Protein AF-A0A0D1M0T1-F1 (afdb_monomer)

Nearest PDB structures (foldseek):
  4hgy-assembly1_E  TM=7.455E-01  e=4.955E-01  Streptomyces caelestis
  4hh4-assembly1_D  TM=7.257E-01  e=8.080E-01  Streptomyces caelestis
  4epi-assembly1_A-2  TM=2.526E-01  e=2.106E-01  Yersinia pestis
  6jqv-assembly1_B  TM=3.798E-01  e=2.148E+00  Arabidopsis thaliana
  6n7c-assembly2_B  TM=4.461E-01  e=5.055E+00  Homo sapiens

Organism: NCBI:txid137591

Mean predicted aligned error: 3.56 Å

Sequence (82 aa):
MLTVIKQHEDENVIVYDYYIEGRQDVYEDTGHIVIESMGGSATWRAVNDDTEKYLKQAITALIMKRNENGGVYPDNLKVVQG

Structure (mmCIF, N/CA/C/O backbone):
data_AF-A0A0D1M0T1-F1
#
_entry.id   AF-A0A0D1M0T1-F1
#
loop_
_atom_site.group_PDB
_atom_site.id
_atom_site.type_symbol
_atom_site.label_atom_id
_atom_site.label_alt_id
_atom_site.label_comp_id
_atom_site.label_asym_id
_atom_site.label_entity_id
_atom_site.label_seq_id
_atom_site.pdbx_PDB_ins_code
_atom_site.Cartn_x
_atom_site.Cartn_y
_atom_site.Cartn_z
_atom_site.occupancy
_atom_site.B_iso_or_equiv
_atom_site.auth_seq_id
_atom_site.auth_comp_id
_atom_site.auth_asym_id
_atom_site.auth_atom_id
_atom_site.pdbx_PDB_model_num
ATOM 1 N N . MET A 1 1 ? -0.334 -2.330 14.697 1.00 90.25 1 MET A N 1
ATOM 2 C CA . MET A 1 1 ? 0.710 -2.399 13.652 1.00 90.25 1 MET A CA 1
ATOM 3 C C . MET A 1 1 ? 0.016 -2.314 12.307 1.00 90.25 1 MET A C 1
ATOM 5 O O . MET A 1 1 ? -0.970 -3.021 12.131 1.00 90.25 1 MET A O 1
ATOM 9 N N . LEU A 1 2 ? 0.472 -1.442 11.410 1.00 94.06 2 LEU A N 1
ATOM 10 C CA . LEU A 1 2 ? -0.029 -1.375 10.036 1.00 94.06 2 LEU A CA 1
ATOM 11 C C . LEU A 1 2 ? 0.834 -2.299 9.167 1.00 94.06 2 LEU A C 1
ATOM 13 O O . LEU A 1 2 ? 2.057 -2.259 9.264 1.00 94.06 2 LEU A O 1
ATOM 17 N N . THR A 1 3 ? 0.209 -3.139 8.355 1.00 95.44 3 THR A N 1
ATOM 18 C CA . THR A 1 3 ? 0.888 -4.030 7.408 1.00 95.44 3 THR A CA 1
ATOM 19 C C . THR A 1 3 ? 0.561 -3.582 5.999 1.00 95.44 3 THR A C 1
ATOM 21 O O . THR A 1 3 ? -0.586 -3.242 5.729 1.00 95.44 3 THR A O 1
ATOM 24 N N . VAL A 1 4 ? 1.566 -3.581 5.127 1.00 96.19 4 VAL A N 1
ATOM 25 C CA . VAL A 1 4 ? 1.427 -3.352 3.690 1.00 96.19 4 VAL A CA 1
ATOM 26 C C . VAL A 1 4 ? 2.012 -4.559 2.969 1.00 96.19 4 VAL A C 1
ATOM 28 O O . VAL A 1 4 ? 3.180 -4.883 3.180 1.00 96.19 4 VAL A O 1
ATOM 31 N N . ILE A 1 5 ? 1.217 -5.234 2.146 1.00 96.38 5 ILE A N 1
ATOM 32 C CA . ILE A 1 5 ? 1.599 -6.484 1.484 1.00 96.38 5 ILE A CA 1
ATOM 33 C C . ILE A 1 5 ? 1.312 -6.408 -0.011 1.00 96.38 5 ILE A C 1
ATOM 35 O O . ILE A 1 5 ? 0.252 -5.948 -0.429 1.00 96.38 5 ILE A O 1
ATOM 39 N N . LYS A 1 6 ? 2.282 -6.828 -0.821 1.00 96.94 6 LYS A N 1
ATOM 40 C CA . LYS A 1 6 ? 2.150 -6.923 -2.271 1.00 96.94 6 LYS A CA 1
ATOM 41 C C . LYS A 1 6 ? 1.219 -8.081 -2.607 1.00 96.94 6 LYS A C 1
ATOM 43 O O . LYS A 1 6 ? 1.461 -9.209 -2.185 1.00 96.94 6 LYS A O 1
ATOM 48 N N . GLN A 1 7 ? 0.181 -7.792 -3.379 1.00 95.94 7 GLN A N 1
ATOM 49 C CA . GLN A 1 7 ? -0.750 -8.796 -3.893 1.00 95.94 7 GLN A CA 1
ATOM 50 C C . GLN A 1 7 ? -0.363 -9.252 -5.294 1.00 95.94 7 GLN A C 1
ATOM 52 O O . GLN A 1 7 ? -0.480 -10.427 -5.631 1.00 95.94 7 GLN A O 1
ATOM 57 N N . HIS A 1 8 ? 0.093 -8.309 -6.115 1.00 94.50 8 HIS A N 1
ATOM 58 C CA . HIS A 1 8 ? 0.385 -8.539 -7.521 1.00 94.50 8 HIS A CA 1
ATOM 59 C C . HIS A 1 8 ? 1.459 -7.569 -8.005 1.00 94.50 8 HIS A C 1
ATOM 61 O O . HIS A 1 8 ? 1.501 -6.417 -7.575 1.00 94.50 8 HIS A O 1
ATOM 67 N N . GLU A 1 9 ? 2.313 -8.034 -8.906 1.00 95.44 9 GLU A N 1
ATOM 68 C CA . GLU A 1 9 ? 3.280 -7.213 -9.628 1.00 95.44 9 GLU A CA 1
ATOM 69 C C . GLU A 1 9 ? 3.421 -7.748 -11.048 1.00 95.44 9 GLU A C 1
ATOM 71 O O . GLU A 1 9 ? 3.620 -8.947 -11.257 1.00 95.44 9 GLU A O 1
ATOM 76 N N . ASP A 1 10 ? 3.329 -6.844 -12.014 1.00 94.25 10 ASP A N 1
ATOM 77 C CA . ASP A 1 10 ? 3.681 -7.092 -13.403 1.00 94.25 10 ASP A CA 1
ATOM 78 C C . ASP A 1 10 ? 4.514 -5.929 -13.966 1.00 94.25 10 ASP A C 1
ATOM 80 O O . ASP A 1 10 ? 4.975 -5.052 -13.237 1.00 94.25 10 ASP A O 1
ATOM 84 N N . GLU A 1 11 ? 4.756 -5.941 -15.276 1.00 91.06 11 GLU A N 1
ATOM 85 C CA . GLU A 1 11 ? 5.577 -4.933 -15.955 1.00 91.06 11 GLU A CA 1
ATO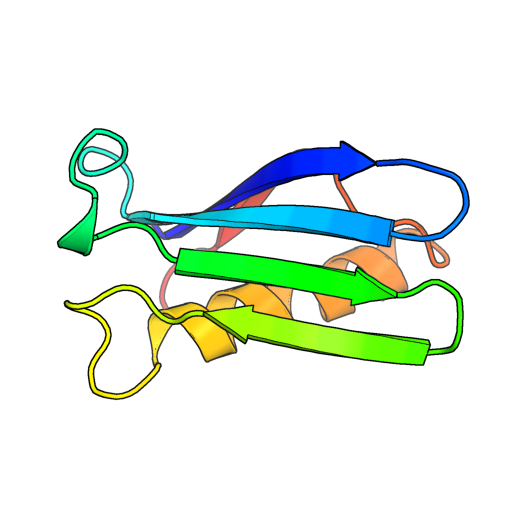M 86 C C . GLU A 1 11 ? 5.020 -3.496 -15.853 1.00 91.06 11 GLU A C 1
ATOM 88 O O . GLU A 1 11 ? 5.772 -2.527 -15.993 1.00 91.06 11 GLU A O 1
ATOM 93 N N . ASN A 1 12 ? 3.718 -3.341 -15.599 1.00 92.00 12 ASN A N 1
ATOM 94 C CA . ASN A 1 12 ? 3.007 -2.065 -15.637 1.00 92.00 12 ASN A CA 1
ATOM 95 C C . ASN A 1 12 ? 2.529 -1.600 -14.260 1.00 92.00 12 ASN A C 1
ATOM 97 O O . ASN A 1 12 ? 2.394 -0.389 -14.053 1.00 92.00 12 ASN A O 1
ATOM 101 N N . VAL A 1 13 ? 2.232 -2.526 -13.344 1.00 95.19 13 VAL A N 1
ATOM 102 C CA . VAL A 1 13 ? 1.641 -2.195 -12.045 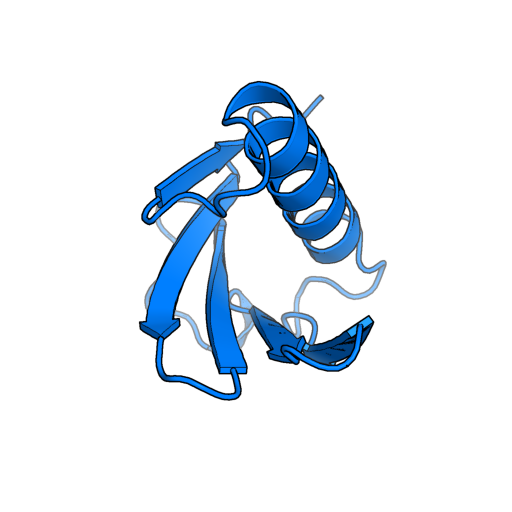1.00 95.19 13 VAL A CA 1
ATOM 103 C C . VAL A 1 13 ? 2.189 -3.024 -10.889 1.00 95.19 13 VAL A C 1
ATOM 105 O O . VAL A 1 13 ? 2.490 -4.208 -11.022 1.00 95.19 13 VAL A O 1
ATOM 108 N N . ILE A 1 14 ? 2.215 -2.403 -9.709 1.00 96.06 14 ILE A N 1
ATOM 109 C CA . ILE A 1 14 ? 2.392 -3.080 -8.423 1.00 96.06 14 ILE A CA 1
ATOM 110 C C . ILE A 1 14 ? 1.174 -2.789 -7.553 1.00 96.06 14 ILE A C 1
ATOM 112 O O . ILE A 1 14 ? 0.844 -1.629 -7.306 1.00 96.06 14 ILE A O 1
ATOM 116 N N . VAL A 1 15 ? 0.513 -3.840 -7.081 1.00 96.62 15 VAL A N 1
ATOM 117 C CA . VAL A 1 15 ? -0.691 -3.768 -6.254 1.00 96.62 15 VAL A CA 1
ATOM 118 C C . VAL A 1 15 ? -0.352 -4.165 -4.828 1.00 96.62 15 VAL A C 1
ATOM 120 O O . VAL A 1 15 ? 0.217 -5.230 -4.580 1.00 96.62 15 VAL A O 1
ATOM 123 N N . TYR A 1 16 ? -0.754 -3.320 -3.890 1.00 97.19 16 TYR A N 1
ATOM 124 C CA . TYR A 1 16 ? -0.605 -3.522 -2.462 1.00 97.19 16 TYR A CA 1
ATOM 125 C C . TYR A 1 16 ? -1.946 -3.447 -1.758 1.00 97.19 16 TYR A C 1
ATOM 127 O O . TYR A 1 16 ? -2.756 -2.571 -2.059 1.00 97.19 16 TYR A O 1
ATOM 135 N N . ASP A 1 17 ? -2.086 -4.269 -0.729 1.00 96.62 17 ASP A N 1
ATOM 136 C CA . ASP A 1 17 ? -3.081 -4.067 0.311 1.00 96.62 17 ASP A CA 1
ATOM 137 C C . ASP A 1 17 ? -2.418 -3.485 1.550 1.00 96.62 17 ASP A C 1
ATOM 139 O O . ASP A 1 17 ? -1.261 -3.791 1.855 1.00 96.62 17 ASP A O 1
ATOM 143 N N . TYR A 1 18 ? -3.165 -2.681 2.300 1.00 95.69 18 TYR A N 1
ATOM 144 C CA . TYR A 1 18 ? -2.784 -2.280 3.643 1.00 95.69 18 TYR A CA 1
ATOM 145 C C . TYR A 1 18 ? -3.917 -2.520 4.639 1.00 95.69 18 TYR A C 1
ATOM 147 O O . TYR A 1 18 ? -5.083 -2.281 4.335 1.00 95.69 18 TYR A O 1
ATOM 155 N N . TYR A 1 19 ? -3.564 -2.967 5.842 1.00 94.25 19 TYR A N 1
ATOM 156 C CA . TYR A 1 19 ? -4.512 -3.254 6.922 1.00 94.25 19 TYR A CA 1
ATOM 157 C C . TYR A 1 19 ? -3.826 -3.228 8.294 1.00 94.25 19 TYR A C 1
ATOM 159 O O . TYR A 1 19 ? -2.602 -3.339 8.419 1.00 94.25 19 TYR A O 1
ATOM 167 N N . ILE A 1 20 ? -4.614 -3.105 9.362 1.00 91.69 20 ILE A N 1
ATOM 168 C CA . ILE A 1 20 ? -4.120 -3.269 10.737 1.00 91.69 20 ILE A CA 1
ATOM 169 C C . ILE A 1 20 ? -4.021 -4.768 11.053 1.00 91.69 20 ILE A C 1
ATOM 171 O O . ILE A 1 20 ? -4.969 -5.511 10.805 1.00 91.69 20 ILE A O 1
ATOM 175 N N . GLU A 1 21 ? -2.891 -5.223 11.612 1.00 88.81 21 GLU A N 1
ATOM 176 C CA . GLU A 1 21 ? -2.710 -6.635 12.004 1.00 88.81 21 GLU A CA 1
ATOM 177 C C . GLU A 1 21 ? -3.886 -7.143 12.857 1.00 88.81 21 GLU A C 1
ATOM 179 O O . GLU A 1 21 ? -4.309 -6.479 13.806 1.00 88.81 21 GLU A O 1
ATOM 184 N N . GLY A 1 22 ? -4.403 -8.327 12.515 1.00 85.75 22 GLY A N 1
ATOM 185 C CA . GLY A 1 22 ? -5.572 -8.920 13.168 1.00 85.75 22 GLY A CA 1
ATOM 186 C C . GLY A 1 22 ? -6.917 -8.480 12.581 1.00 85.75 22 GLY A C 1
ATOM 187 O O . GLY A 1 22 ? -7.950 -8.941 13.057 1.00 85.75 22 GLY A O 1
ATOM 188 N N . ARG A 1 23 ? -6.919 -7.617 11.555 1.00 83.00 23 ARG A N 1
ATOM 189 C CA . ARG A 1 23 ? -8.126 -7.154 10.844 1.00 83.00 23 ARG A CA 1
ATOM 190 C C . ARG A 1 23 ? -8.091 -7.438 9.337 1.00 83.00 23 ARG A C 1
ATOM 192 O O . ARG A 1 23 ? -8.909 -6.902 8.605 1.00 83.00 23 ARG A O 1
ATOM 199 N N . GLN A 1 24 ? -7.171 -8.291 8.877 1.00 82.81 24 GLN A N 1
ATOM 200 C CA . GLN A 1 24 ? -6.967 -8.553 7.443 1.00 82.81 24 GL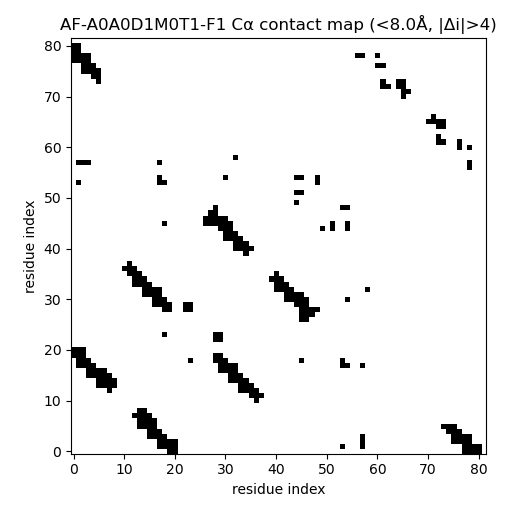N A CA 1
ATOM 201 C C . GLN A 1 24 ? -8.184 -9.161 6.721 1.00 82.81 24 GLN A C 1
ATOM 203 O O . GLN A 1 24 ? -8.344 -8.954 5.524 1.00 82.81 24 GLN A O 1
ATOM 208 N N . ASP A 1 25 ? -9.055 -9.877 7.439 1.00 82.19 25 ASP A N 1
ATOM 209 C CA . ASP A 1 25 ? -10.228 -10.553 6.862 1.00 82.19 25 ASP A CA 1
ATOM 210 C C . ASP A 1 25 ? -11.474 -9.646 6.785 1.00 82.19 25 ASP A C 1
ATOM 212 O O . ASP A 1 25 ? -12.548 -10.080 6.366 1.00 82.19 25 ASP A O 1
ATOM 216 N N . VAL A 1 26 ? -11.354 -8.382 7.206 1.00 84.06 26 VAL A N 1
ATOM 217 C CA . VAL A 1 26 ? -12.449 -7.410 7.204 1.00 84.06 26 VAL A CA 1
ATOM 218 C C . VAL A 1 26 ? -12.263 -6.460 6.029 1.00 84.06 26 VAL A C 1
ATOM 220 O O . VAL A 1 26 ? -11.376 -5.613 6.039 1.00 84.06 26 VAL A O 1
ATOM 223 N N . TYR A 1 27 ? -13.143 -6.563 5.032 1.00 81.19 27 TYR A N 1
ATOM 224 C CA . TYR A 1 27 ? -13.112 -5.706 3.840 1.00 81.19 27 TYR A CA 1
ATOM 225 C C . TYR A 1 27 ? -13.061 -4.205 4.182 1.00 81.19 27 TYR A C 1
ATOM 227 O O . TYR A 1 27 ? -12.343 -3.440 3.552 1.00 81.19 27 TYR A O 1
ATOM 235 N N . GLU A 1 28 ? -13.781 -3.781 5.222 1.00 87.81 28 GLU A N 1
ATOM 236 C CA . GLU A 1 28 ? -13.825 -2.381 5.661 1.00 87.81 28 GLU A CA 1
ATOM 237 C C . GLU A 1 28 ? -12.507 -1.865 6.261 1.00 87.81 28 GLU A C 1
ATOM 239 O O . GLU A 1 28 ? -12.322 -0.651 6.352 1.00 87.81 28 GLU A O 1
ATOM 244 N N . ASP A 1 29 ? -11.605 -2.763 6.668 1.00 88.81 29 ASP A N 1
ATOM 245 C CA . ASP A 1 29 ? -10.325 -2.452 7.314 1.00 88.81 29 ASP A CA 1
ATOM 246 C C . ASP A 1 29 ? -9.117 -2.610 6.372 1.00 88.81 29 ASP A C 1
ATOM 248 O O . ASP A 1 29 ? -7.981 -2.350 6.784 1.00 88.81 29 ASP A O 1
ATOM 252 N N . THR A 1 30 ? -9.365 -2.992 5.116 1.00 94.25 30 THR A N 1
ATOM 253 C CA . THR A 1 30 ? -8.341 -3.167 4.084 1.00 94.25 30 THR A CA 1
ATOM 254 C C . THR A 1 30 ? -8.482 -2.086 3.020 1.00 94.25 30 THR A C 1
ATOM 256 O O . THR A 1 30 ? -9.569 -1.840 2.502 1.00 94.25 30 THR A O 1
ATOM 259 N N . GLY A 1 31 ? -7.378 -1.418 2.698 1.00 95.06 31 GLY A N 1
ATOM 260 C CA . GLY A 1 31 ? -7.299 -0.509 1.558 1.00 95.06 31 GLY A CA 1
ATOM 261 C C . GLY A 1 31 ? -6.273 -0.980 0.536 1.00 95.06 31 GLY A C 1
ATOM 262 O O . GLY A 1 31 ? -5.452 -1.848 0.822 1.00 95.06 31 GLY A O 1
ATOM 263 N N . HIS A 1 32 ? -6.312 -0.381 -0.651 1.00 96.06 32 HIS A N 1
ATOM 264 C CA . HIS A 1 32 ? -5.539 -0.793 -1.817 1.00 96.06 32 HIS A CA 1
ATOM 265 C C . HIS A 1 32 ? -4.703 0.361 -2.371 1.00 96.06 32 HIS A C 1
ATOM 267 O O . HIS A 1 32 ? -5.155 1.508 -2.444 1.00 96.06 32 HIS A O 1
ATOM 273 N N . ILE A 1 33 ? -3.483 0.054 -2.794 1.00 96.81 33 ILE A N 1
ATOM 274 C CA . ILE A 1 33 ? -2.562 0.985 -3.445 1.00 96.81 33 ILE A CA 1
ATOM 275 C C . ILE A 1 33 ? -2.074 0.322 -4.729 1.00 96.81 33 ILE A C 1
ATOM 277 O O . ILE A 1 33 ? -1.500 -0.761 -4.689 1.00 96.81 33 ILE A O 1
ATOM 281 N N . VAL A 1 34 ? -2.268 0.986 -5.861 1.00 96.38 34 VAL A N 1
ATOM 282 C CA . VAL A 1 34 ? -1.745 0.574 -7.165 1.00 96.38 34 VAL A CA 1
ATOM 283 C C . VAL A 1 34 ? -0.706 1.597 -7.592 1.00 96.38 34 VAL A C 1
ATOM 285 O O . VAL A 1 34 ? -1.000 2.789 -7.656 1.00 96.38 34 VAL A O 1
ATOM 288 N N . ILE A 1 35 ? 0.509 1.138 -7.864 1.00 93.81 35 ILE A N 1
ATOM 289 C CA . ILE A 1 35 ? 1.628 1.955 -8.330 1.00 93.81 35 ILE A CA 1
ATOM 290 C C . ILE A 1 35 ? 1.867 1.613 -9.793 1.00 93.81 35 ILE A C 1
ATOM 292 O O . ILE A 1 35 ? 2.092 0.451 -10.116 1.00 93.81 35 ILE A O 1
ATOM 296 N N . GLU A 1 36 ? 1.824 2.613 -10.665 1.00 92.81 36 GLU A N 1
ATOM 297 C CA . GLU A 1 36 ? 2.029 2.439 -12.101 1.00 92.81 36 GLU A CA 1
ATOM 298 C C . GLU A 1 36 ? 3.491 2.695 -12.477 1.00 92.81 36 GLU A C 1
ATOM 300 O O . GLU A 1 36 ? 4.099 3.679 -12.042 1.00 92.81 36 GLU A O 1
ATOM 305 N N . SER A 1 37 ? 4.035 1.872 -13.375 1.00 82.06 37 SER A N 1
ATOM 306 C CA . SER A 1 37 ? 5.405 1.996 -13.891 1.00 82.06 37 SER A CA 1
ATOM 307 C C . SER A 1 37 ? 5.687 3.358 -14.541 1.00 82.06 37 SER A C 1
ATOM 309 O O . SER A 1 37 ? 6.825 3.824 -14.536 1.00 82.06 37 SER A O 1
ATOM 311 N N . MET A 1 38 ? 4.654 4.035 -15.063 1.00 83.25 38 MET A N 1
ATOM 312 C CA . MET A 1 38 ? 4.761 5.367 -15.678 1.00 83.25 38 MET A CA 1
ATOM 313 C C . MET A 1 38 ? 4.841 6.527 -14.667 1.00 83.25 38 MET A C 1
ATOM 315 O O . MET A 1 38 ? 4.942 7.683 -15.076 1.00 83.25 38 MET A O 1
ATOM 319 N N . GLY A 1 39 ? 4.832 6.246 -13.359 1.00 73.69 39 GLY A N 1
ATOM 320 C CA . GLY A 1 39 ? 4.987 7.259 -12.308 1.00 73.69 39 GLY A CA 1
ATOM 321 C C . GLY A 1 39 ? 3.676 7.780 -11.711 1.00 73.69 39 GLY A C 1
ATOM 322 O O . GLY A 1 39 ? 3.676 8.842 -11.090 1.00 73.69 39 GLY A O 1
ATOM 323 N N . GLY A 1 40 ? 2.574 7.045 -11.884 1.00 86.56 40 GLY A N 1
ATOM 324 C CA . GLY A 1 40 ? 1.268 7.320 -11.281 1.00 86.56 40 GLY A CA 1
ATOM 325 C C . GLY A 1 40 ? 0.943 6.395 -10.104 1.00 86.56 40 GLY A C 1
ATOM 326 O O . GLY A 1 40 ? 1.607 5.382 -9.880 1.00 86.56 40 GLY A O 1
ATOM 327 N N . SER A 1 41 ? -0.103 6.733 -9.347 1.00 90.06 41 SER A N 1
ATOM 328 C CA . SER A 1 41 ? -0.688 5.819 -8.364 1.00 90.06 41 SER A CA 1
ATOM 329 C C . SER A 1 41 ? -2.195 6.006 -8.250 1.00 90.06 41 SER A C 1
ATOM 331 O O . SER A 1 41 ? -2.662 7.144 -8.165 1.00 90.06 41 SER A O 1
ATOM 333 N N . ALA A 1 42 ? -2.932 4.903 -8.159 1.00 92.31 42 ALA A N 1
ATOM 334 C CA . ALA A 1 42 ? -4.342 4.885 -7.789 1.00 92.31 42 ALA A CA 1
ATOM 335 C C . ALA A 1 42 ? -4.499 4.279 -6.390 1.00 92.31 42 ALA A C 1
ATOM 337 O O . ALA A 1 42 ? -3.803 3.329 -6.031 1.00 92.31 42 ALA A O 1
ATOM 338 N N . THR A 1 43 ? -5.385 4.844 -5.573 1.00 94.38 43 THR A N 1
ATOM 339 C CA . THR A 1 43 ? -5.553 4.431 -4.177 1.00 94.38 43 THR A CA 1
ATOM 340 C C . THR A 1 43 ? -7.023 4.278 -3.818 1.00 94.38 43 THR A C 1
ATOM 342 O O . THR A 1 43 ? -7.876 5.062 -4.233 1.00 94.38 43 THR A O 1
ATOM 345 N N . TRP A 1 44 ? -7.309 3.269 -3.000 1.00 94.25 44 TRP A N 1
ATOM 346 C CA . TRP A 1 44 ? -8.611 3.029 -2.396 1.00 94.25 44 TRP A CA 1
ATOM 347 C C . TRP A 1 44 ? -8.403 2.904 -0.899 1.00 94.25 44 TRP A C 1
ATOM 349 O O . TRP A 1 44 ? -7.771 1.964 -0.424 1.00 94.25 44 TRP A O 1
ATOM 359 N N . ARG A 1 45 ? -8.901 3.878 -0.143 1.00 93.56 45 ARG A N 1
ATOM 360 C CA . ARG A 1 45 ? -8.819 3.816 1.314 1.00 93.56 45 ARG A CA 1
ATOM 361 C C . ARG A 1 45 ? -9.741 2.728 1.861 1.00 93.56 45 ARG A C 1
ATOM 363 O O . ARG A 1 45 ? -10.827 2.514 1.321 1.00 93.56 45 ARG A O 1
ATOM 370 N N . ALA A 1 46 ? -9.341 2.120 2.971 1.00 92.00 46 ALA A N 1
ATOM 371 C CA . ALA A 1 46 ? -10.243 1.304 3.774 1.00 92.00 46 ALA A CA 1
ATOM 372 C C . ALA A 1 46 ? -11.473 2.135 4.198 1.00 92.00 46 ALA A C 1
ATOM 374 O O . ALA A 1 46 ? -11.371 3.347 4.434 1.00 92.00 46 ALA A O 1
ATOM 375 N N . VAL A 1 47 ? -12.642 1.499 4.318 1.00 91.56 47 VAL A N 1
ATOM 376 C CA . VAL A 1 47 ? -13.891 2.172 4.729 1.00 91.56 47 VAL A CA 1
ATOM 377 C C . VAL A 1 47 ? -13.716 2.832 6.100 1.00 91.56 47 VAL A C 1
ATOM 379 O O . VAL A 1 47 ? -14.081 3.998 6.264 1.00 91.56 47 VAL A O 1
ATOM 382 N N . ASN A 1 48 ? -13.065 2.122 7.026 1.00 90.00 48 ASN A N 1
ATOM 383 C CA . ASN A 1 48 ? -12.775 2.564 8.392 1.00 90.00 48 ASN A CA 1
ATOM 384 C C . ASN A 1 48 ? -11.541 3.482 8.511 1.00 90.00 48 ASN A C 1
ATOM 386 O O . ASN A 1 48 ? -11.146 3.846 9.617 1.00 90.00 48 ASN A O 1
ATOM 390 N N . ASP A 1 49 ? -10.930 3.869 7.390 1.00 90.25 49 ASP A N 1
ATOM 391 C CA . ASP A 1 49 ? -9.846 4.855 7.312 1.00 90.25 49 ASP A CA 1
ATOM 392 C C . ASP A 1 49 ? -10.376 6.162 6.698 1.00 90.25 49 ASP A C 1
ATOM 394 O O . ASP A 1 49 ? -9.939 6.609 5.639 1.00 90.25 49 ASP A O 1
ATOM 398 N N . ASP A 1 50 ? -11.386 6.753 7.336 1.00 89.81 50 ASP A N 1
ATOM 399 C CA . ASP A 1 50 ? -12.105 7.955 6.882 1.00 89.81 50 ASP A CA 1
ATOM 400 C C . ASP A 1 50 ? -11.218 9.199 6.728 1.00 89.81 50 ASP A C 1
ATOM 402 O O . ASP A 1 50 ? -11.444 10.026 5.845 1.00 89.81 50 ASP A O 1
ATOM 406 N N . THR A 1 51 ? -10.178 9.297 7.550 1.00 92.50 51 THR A N 1
ATOM 407 C CA . THR A 1 51 ? -9.173 10.368 7.529 1.00 92.50 51 THR A CA 1
ATOM 408 C C . THR A 1 51 ? -7.941 10.039 6.677 1.00 92.50 51 THR A C 1
ATOM 410 O O . THR A 1 51 ? -7.024 10.865 6.574 1.00 92.50 51 THR A O 1
ATOM 413 N N . GLU A 1 52 ? -7.908 8.854 6.053 1.00 93.69 52 GLU A N 1
ATOM 414 C CA . GLU A 1 52 ? -6.787 8.336 5.251 1.00 93.69 52 GLU A CA 1
ATOM 415 C C . GLU A 1 52 ? -5.466 8.269 6.032 1.00 93.69 52 GLU A C 1
ATOM 417 O O . GLU A 1 52 ? -4.374 8.335 5.454 1.00 93.69 52 GLU A O 1
ATOM 422 N N . LYS A 1 53 ? -5.540 8.207 7.364 1.00 93.75 53 LYS A N 1
ATOM 423 C CA . LYS A 1 53 ? -4.363 8.167 8.229 1.00 93.75 53 LYS A CA 1
ATOM 424 C C . LYS A 1 53 ? -3.504 6.962 7.864 1.00 93.75 53 LYS A C 1
ATOM 426 O O . LYS A 1 53 ? -2.290 7.103 7.702 1.00 93.75 53 LYS A O 1
ATOM 431 N N . TYR A 1 54 ? -4.121 5.792 7.727 1.00 93.19 54 TYR A N 1
ATOM 432 C CA . TYR A 1 54 ? -3.396 4.556 7.451 1.00 93.19 54 TYR A CA 1
ATOM 433 C C . TYR A 1 54 ? -2.921 4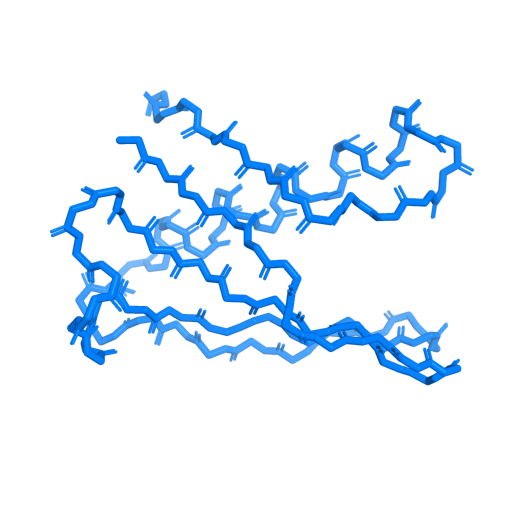.496 6.002 1.00 93.19 54 TYR A C 1
ATOM 435 O O . TYR A 1 54 ? -1.773 4.122 5.773 1.00 93.19 54 TYR A O 1
ATOM 443 N N . LEU A 1 55 ? -3.730 4.967 5.048 1.00 95.00 55 LEU A N 1
ATOM 444 C CA . LEU A 1 55 ? -3.323 5.109 3.649 1.00 95.00 55 LEU A CA 1
ATOM 445 C C . LEU A 1 55 ? -2.051 5.957 3.512 1.00 95.00 55 LEU A C 1
ATOM 447 O O . LEU A 1 55 ? -1.077 5.538 2.886 1.00 95.00 55 LEU A O 1
ATOM 451 N N . LYS A 1 56 ? -2.026 7.144 4.132 1.00 95.00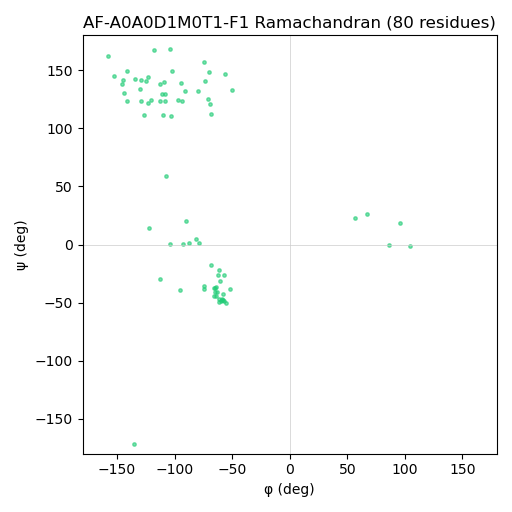 56 LYS A N 1
ATOM 452 C CA . LYS A 1 56 ? -0.874 8.061 4.077 1.00 95.00 56 LYS A CA 1
ATOM 453 C C . LYS A 1 56 ? 0.368 7.440 4.709 1.00 95.00 56 LYS A C 1
ATOM 455 O O . LYS A 1 56 ? 1.464 7.571 4.159 1.00 95.00 56 LYS A O 1
ATOM 460 N N . GLN A 1 57 ? 0.205 6.737 5.831 1.00 95.00 57 GLN A N 1
ATOM 461 C CA . GLN A 1 57 ? 1.295 6.006 6.479 1.00 95.00 57 GLN A CA 1
ATOM 462 C C . GLN A 1 57 ? 1.830 4.869 5.593 1.00 95.00 57 GLN A C 1
ATOM 464 O O . GLN A 1 57 ? 3.045 4.748 5.446 1.00 95.00 57 GLN A O 1
ATOM 469 N N . ALA A 1 58 ? 0.950 4.087 4.961 1.00 95.19 58 ALA A N 1
ATOM 470 C CA . ALA A 1 58 ? 1.319 2.999 4.057 1.00 95.19 58 ALA A CA 1
ATOM 471 C C . ALA A 1 58 ? 2.114 3.506 2.843 1.00 95.19 58 ALA A C 1
ATOM 473 O O . ALA A 1 58 ? 3.208 3.008 2.573 1.00 95.19 58 ALA A O 1
ATOM 474 N N . ILE A 1 59 ? 1.618 4.545 2.160 1.00 95.00 59 ILE A N 1
ATOM 475 C CA . ILE A 1 59 ? 2.290 5.146 0.994 1.00 95.00 59 ILE A CA 1
ATOM 476 C C . ILE A 1 59 ? 3.660 5.706 1.386 1.00 95.00 59 ILE A C 1
ATOM 478 O O . ILE A 1 59 ? 4.658 5.441 0.715 1.00 95.00 59 ILE A O 1
ATOM 482 N N . THR A 1 60 ? 3.723 6.458 2.488 1.00 95.06 60 THR A N 1
ATOM 483 C CA . THR A 1 60 ? 4.979 7.056 2.962 1.00 95.06 60 THR A CA 1
ATOM 484 C C . THR A 1 60 ? 6.016 5.974 3.240 1.00 95.06 60 THR A C 1
ATOM 486 O O . THR A 1 60 ? 7.153 6.066 2.776 1.00 95.06 60 THR A O 1
ATOM 489 N N . ALA A 1 61 ? 5.615 4.912 3.940 1.00 94.94 61 ALA A N 1
ATOM 490 C CA . ALA A 1 61 ? 6.504 3.815 4.277 1.00 94.94 61 ALA A CA 1
ATOM 491 C C . ALA A 1 61 ? 6.980 3.049 3.027 1.00 94.94 61 ALA A C 1
ATOM 493 O O . ALA A 1 61 ? 8.168 2.739 2.928 1.00 94.94 61 ALA A O 1
ATOM 494 N N . LEU A 1 62 ? 6.100 2.806 2.045 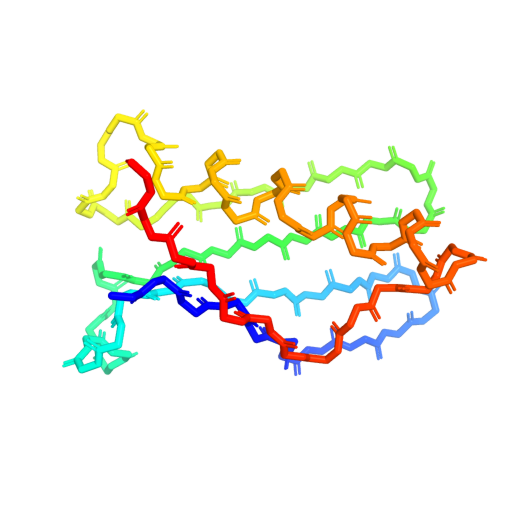1.00 94.88 62 LEU A N 1
ATOM 495 C CA . LEU A 1 62 ? 6.466 2.188 0.764 1.00 94.88 62 LEU A CA 1
ATOM 496 C C . LEU A 1 62 ? 7.520 3.007 0.010 1.00 94.88 62 LEU A C 1
ATOM 498 O O . LEU A 1 62 ? 8.522 2.451 -0.439 1.00 94.88 62 LEU A O 1
ATOM 502 N N . ILE A 1 63 ? 7.326 4.325 -0.107 1.00 93.44 63 ILE A N 1
ATOM 503 C CA . ILE A 1 63 ? 8.261 5.216 -0.812 1.00 93.44 63 ILE A CA 1
ATOM 504 C C . ILE A 1 63 ? 9.605 5.282 -0.082 1.00 93.44 63 ILE A C 1
ATOM 506 O O . ILE A 1 63 ? 10.655 5.187 -0.719 1.00 93.44 63 ILE A O 1
ATOM 510 N N . MET A 1 64 ? 9.593 5.410 1.247 1.00 94.69 64 MET A N 1
ATOM 511 C CA . MET A 1 64 ? 10.823 5.405 2.042 1.00 94.69 64 MET A CA 1
ATOM 512 C C . MET A 1 64 ? 11.591 4.099 1.847 1.00 94.69 64 MET A C 1
ATOM 514 O O . MET A 1 64 ? 12.774 4.131 1.509 1.00 94.69 64 MET A O 1
ATOM 518 N N . LYS A 1 65 ? 10.907 2.954 1.961 1.00 94.88 65 LYS A N 1
ATOM 519 C CA . LYS A 1 65 ? 11.544 1.646 1.802 1.00 94.88 65 LYS A CA 1
ATOM 520 C C . LYS A 1 65 ? 12.065 1.424 0.386 1.00 94.88 65 LYS A C 1
ATOM 522 O O . LYS A 1 65 ? 13.159 0.893 0.224 1.00 94.88 65 LYS A O 1
ATOM 527 N N . ARG A 1 66 ? 11.341 1.887 -0.635 1.00 94.12 66 ARG A N 1
ATOM 528 C CA . ARG A 1 66 ? 11.826 1.895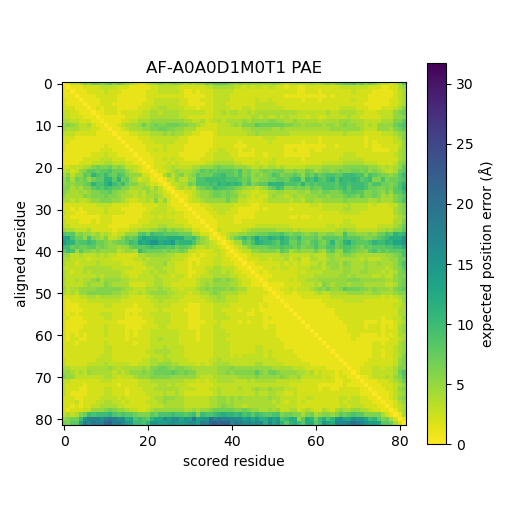 -2.017 1.00 94.12 66 ARG A CA 1
ATOM 529 C C . ARG A 1 66 ? 13.135 2.665 -2.154 1.00 94.12 66 ARG A C 1
ATOM 531 O O . ARG A 1 66 ? 14.064 2.178 -2.794 1.00 94.12 66 ARG A O 1
ATOM 538 N N . ASN A 1 67 ? 13.199 3.869 -1.591 1.00 94.12 67 ASN A N 1
ATOM 539 C CA . ASN A 1 67 ? 14.384 4.718 -1.688 1.00 94.12 67 ASN A CA 1
ATOM 540 C C . ASN A 1 67 ? 15.581 4.094 -0.956 1.00 94.12 67 ASN A C 1
ATOM 542 O O . ASN A 1 67 ? 16.696 4.142 -1.466 1.00 94.12 67 ASN A O 1
ATOM 546 N N . GLU A 1 68 ? 15.346 3.448 0.189 1.00 95.00 68 GLU A N 1
ATOM 547 C CA . GLU A 1 68 ? 16.364 2.661 0.898 1.00 95.00 68 GLU A CA 1
ATOM 548 C C . GLU A 1 68 ? 16.844 1.448 0.085 1.00 95.00 68 GLU A C 1
ATOM 550 O O . GLU A 1 68 ? 18.027 1.118 0.105 1.00 95.00 68 GLU A O 1
ATOM 555 N N . ASN A 1 69 ? 15.943 0.809 -0.664 1.00 93.44 69 ASN A N 1
ATOM 556 C CA . ASN A 1 69 ? 16.216 -0.391 -1.457 1.00 93.44 69 ASN A CA 1
ATOM 557 C C . ASN A 1 69 ? 16.679 -0.085 -2.896 1.00 93.44 69 ASN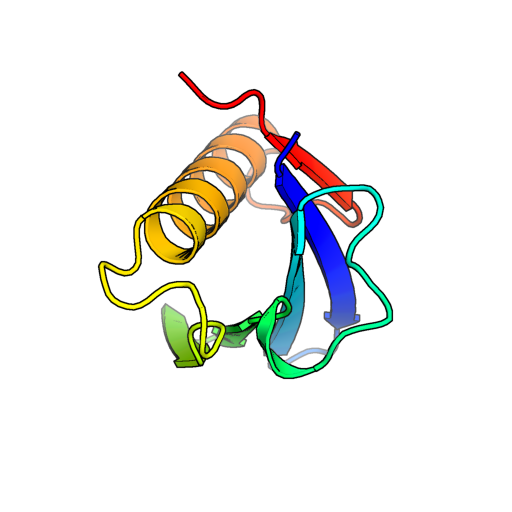 A C 1
ATOM 559 O O . ASN A 1 69 ? 16.551 -0.928 -3.783 1.00 93.44 69 ASN A O 1
ATOM 563 N N . GLY A 1 70 ? 17.179 1.124 -3.169 1.00 92.62 70 GLY A N 1
ATOM 564 C CA . GLY A 1 70 ? 17.715 1.477 -4.488 1.00 92.62 70 GLY A CA 1
ATOM 565 C C . GLY A 1 70 ? 16.671 1.531 -5.611 1.00 92.62 70 GLY A C 1
ATOM 566 O O . GLY A 1 70 ? 17.014 1.334 -6.772 1.00 92.62 70 GLY A O 1
ATOM 567 N N . GLY A 1 71 ? 15.403 1.799 -5.285 1.00 90.69 71 GLY A N 1
ATOM 568 C CA . GLY A 1 71 ? 14.319 1.950 -6.261 1.00 90.69 71 GLY A CA 1
ATOM 569 C C . GLY A 1 71 ? 13.355 0.766 -6.351 1.00 90.69 71 GLY A C 1
ATOM 570 O O . 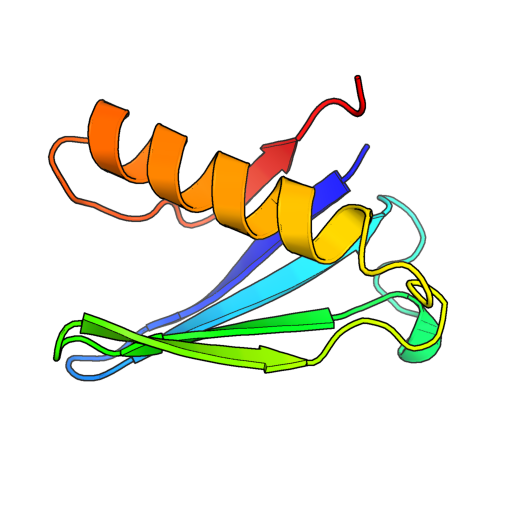GLY A 1 71 ? 12.374 0.863 -7.089 1.00 90.69 71 GLY A O 1
ATOM 571 N N . VAL A 1 72 ? 13.576 -0.299 -5.574 1.00 91.44 72 VAL A N 1
ATOM 572 C CA . VAL A 1 72 ? 12.735 -1.508 -5.564 1.00 91.44 72 VAL A CA 1
ATOM 573 C C . VAL A 1 72 ? 11.711 -1.458 -4.430 1.00 91.44 72 VAL A C 1
ATOM 575 O O . VAL A 1 72 ? 12.075 -1.321 -3.260 1.00 91.44 72 VAL A O 1
ATOM 578 N N . TYR A 1 73 ? 10.424 -1.591 -4.758 1.00 93.38 73 TYR A N 1
ATOM 579 C CA . TYR A 1 73 ? 9.372 -1.677 -3.745 1.00 93.38 73 TYR A CA 1
ATOM 580 C C . TYR A 1 73 ? 9.380 -3.046 -3.029 1.00 93.38 73 TYR A C 1
ATOM 582 O O . TYR A 1 73 ? 9.595 -4.074 -3.673 1.00 93.38 73 TYR A O 1
ATOM 590 N N . PRO A 1 74 ? 9.152 -3.091 -1.702 1.00 94.38 74 PRO A N 1
ATOM 591 C CA . PRO A 1 74 ? 9.210 -4.332 -0.924 1.00 94.38 74 PRO A CA 1
ATOM 592 C C . PRO A 1 74 ? 7.987 -5.234 -1.157 1.00 94.38 74 PRO A C 1
ATOM 594 O O . PRO A 1 74 ? 6.911 -4.742 -1.485 1.00 94.38 74 PRO A O 1
ATOM 597 N N . ASP A 1 75 ? 8.111 -6.540 -0.910 1.00 96.25 75 ASP A N 1
ATOM 598 C CA . ASP A 1 75 ? 6.964 -7.470 -0.941 1.00 96.25 75 ASP A CA 1
ATOM 599 C C . ASP A 1 75 ? 6.052 -7.324 0.283 1.00 96.25 75 ASP A C 1
ATOM 601 O O . ASP A 1 75 ? 4.836 -7.453 0.190 1.00 96.25 75 ASP A O 1
ATOM 605 N N . ASN A 1 76 ? 6.634 -7.047 1.450 1.00 94.44 76 ASN A N 1
ATOM 606 C CA . ASN A 1 76 ? 5.910 -6.873 2.704 1.00 94.44 76 ASN A CA 1
ATOM 607 C C . ASN A 1 76 ? 6.602 -5.806 3.556 1.00 94.44 76 ASN A C 1
ATOM 609 O O . ASN A 1 76 ? 7.834 -5.743 3.614 1.00 94.44 76 ASN A O 1
ATOM 613 N N . LEU A 1 77 ? 5.812 -4.979 4.232 1.00 94.81 77 LEU A N 1
ATOM 614 C CA . LEU A 1 77 ? 6.281 -3.908 5.090 1.00 94.81 77 LEU A CA 1
ATOM 615 C C . LEU A 1 77 ? 5.407 -3.786 6.342 1.00 94.81 77 LEU A C 1
ATOM 617 O O . LEU A 1 77 ? 4.203 -3.544 6.265 1.00 94.81 77 LEU A O 1
ATOM 621 N N . LYS A 1 78 ? 6.042 -3.887 7.514 1.00 93.94 78 LYS A N 1
ATOM 622 C CA . LYS A 1 78 ? 5.418 -3.568 8.802 1.00 93.94 78 LYS A CA 1
ATOM 623 C C . LYS A 1 78 ? 5.720 -2.122 9.174 1.00 93.94 78 LYS A C 1
ATOM 625 O O . LYS A 1 78 ? 6.882 -1.734 9.273 1.00 93.94 78 LYS A O 1
ATOM 630 N N . VAL A 1 79 ? 4.672 -1.342 9.397 1.00 90.31 79 VAL A N 1
ATOM 631 C CA . VAL A 1 79 ? 4.735 0.082 9.721 1.00 90.31 79 VAL A CA 1
ATOM 632 C C . VAL A 1 79 ? 4.312 0.273 11.176 1.00 90.31 79 VAL A C 1
ATOM 634 O O . VAL A 1 79 ? 3.148 0.073 11.549 1.00 90.31 79 VAL A O 1
ATOM 637 N N . VAL A 1 80 ? 5.277 0.654 12.017 1.00 81.38 80 VAL A N 1
ATOM 638 C CA . VAL A 1 80 ? 5.011 1.027 13.410 1.00 81.38 80 VAL A CA 1
ATOM 639 C C . VAL A 1 80 ? 4.245 2.346 13.395 1.00 81.38 80 VAL A C 1
ATOM 641 O O . VAL A 1 80 ? 4.718 3.334 12.838 1.00 81.38 80 VAL A O 1
ATOM 644 N N . GLN A 1 81 ? 3.044 2.350 13.971 1.00 65.88 81 GLN A N 1
ATOM 645 C CA . GLN A 1 81 ? 2.241 3.564 14.087 1.00 65.88 81 GLN A CA 1
ATOM 646 C C . GLN A 1 81 ? 2.932 4.503 15.082 1.00 65.88 81 GLN A C 1
ATOM 648 O O . GLN A 1 81 ? 3.036 4.170 16.262 1.00 65.88 81 GLN A O 1
ATOM 653 N N . GLY A 1 82 ? 3.445 5.624 14.572 1.00 58.12 82 GLY A N 1
ATOM 654 C CA . GLY A 1 82 ? 3.865 6.773 15.376 1.00 58.12 82 GLY A CA 1
ATOM 655 C C . GLY A 1 82 ? 2.690 7.637 15.810 1.00 58.12 82 GLY A C 1
ATOM 656 O O . GLY A 1 82 ? 1.607 7.542 15.175 1.00 58.12 82 GLY A O 1
#

Solvent-accessible surface area (backbone atoms only — not comparable to full-atom values): 4608 Å² total; per-residue (Å²): 92,38,37,35,37,56,78,47,74,61,94,54,39,38,34,30,41,35,26,43,74,95,37,75,91,37,73,47,46,37,21,41,41,36,41,35,69,91,77,51,72,52,75,41,67,17,67,78,34,81,82,37,60,61,54,53,51,50,54,50,51,48,53,52,48,10,61,76,54,78,69,45,71,70,63,65,47,80,42,79,82,126

Radius of gyration: 11.99 Å; Cα contacts (8 Å, |Δi|>4): 154; chains: 1; bounding box: 32×21×31 Å

pLDDT: mean 91.46, std 6.52, range [58.12, 97.19]

Secondary structure (DSSP, 8-state):
-EEEEEEEE-SSEEEEEEEETT-TT-GGGEEEEEEETTS-EEEE--TT-TT-HHHHHHHHHHHHHHHHTTTPPPSEEEE---

Foldseek 3Di:
DKKKAWPDDDPFKTKIKIFDPPCVVPQQRIWMWIATPVGDIDIGDRVVCPVCLSVVQNVVQQVVVCVVVVNDGDRMDDGDDD